Protein AF-A0A0J1FWF1-F1 (afdb_monomer_lite)

Structure (mmCIF, N/CA/C/O backbone):
data_AF-A0A0J1FWF1-F1
#
_entry.id   AF-A0A0J1FWF1-F1
#
loop_
_atom_site.group_PDB
_atom_site.id
_atom_site.type_symbol
_atom_site.label_atom_id
_atom_site.label_alt_id
_atom_site.label_comp_id
_atom_site.label_asym_id
_atom_site.label_entity_id
_atom_site.label_seq_id
_atom_site.pdbx_PDB_ins_code
_atom_site.Cartn_x
_atom_site.Cartn_y
_atom_site.Cartn_z
_atom_site.occupancy
_atom_site.B_iso_or_equiv
_atom_site.auth_seq_id
_atom_site.auth_comp_id
_atom_site.auth_asym_id
_atom_site.auth_atom_id
_atom_site.pdbx_PDB_model_num
ATOM 1 N N . MET A 1 1 ? -9.926 -38.867 -4.116 1.00 31.38 1 MET A N 1
ATOM 2 C CA . MET A 1 1 ? -8.998 -37.958 -4.820 1.00 31.38 1 MET A CA 1
ATOM 3 C C . MET A 1 1 ? -9.082 -36.606 -4.129 1.00 31.38 1 MET A C 1
ATOM 5 O O . MET A 1 1 ? -10.168 -36.048 -4.091 1.00 31.38 1 MET A O 1
ATOM 9 N N . LYS A 1 2 ? -8.006 -36.149 -3.478 1.00 32.81 2 LYS A N 1
ATOM 10 C CA . LYS A 1 2 ? -7.937 -34.833 -2.825 1.00 32.81 2 LYS A CA 1
ATOM 11 C C . LYS A 1 2 ? -7.125 -33.914 -3.735 1.00 32.81 2 LYS A C 1
ATOM 13 O O . LYS A 1 2 ? -5.931 -34.144 -3.895 1.00 32.81 2 LYS A O 1
ATOM 18 N N . ALA A 1 3 ? -7.776 -32.936 -4.352 1.00 35.28 3 ALA A N 1
ATOM 19 C CA . ALA A 1 3 ? -7.096 -31.846 -5.034 1.00 35.28 3 ALA A CA 1
ATOM 20 C C . ALA A 1 3 ? -6.664 -30.833 -3.964 1.00 35.28 3 ALA A C 1
ATOM 22 O O . ALA A 1 3 ? -7.466 -30.029 -3.502 1.00 35.28 3 ALA A O 1
ATOM 23 N N . CYS A 1 4 ? -5.417 -30.940 -3.504 1.00 41.66 4 CYS A N 1
ATOM 24 C CA . CYS A 1 4 ? -4.741 -29.826 -2.851 1.00 41.66 4 CYS A CA 1
ATOM 25 C C . CYS A 1 4 ? -4.213 -28.931 -3.972 1.00 41.66 4 CYS A C 1
ATOM 27 O O . CYS A 1 4 ? -3.142 -29.189 -4.520 1.00 41.66 4 CYS A O 1
ATOM 29 N N . GLU A 1 5 ? -5.006 -27.940 -4.370 1.00 39.03 5 GLU A N 1
ATOM 30 C CA . GLU A 1 5 ? -4.538 -26.886 -5.262 1.00 39.03 5 GLU A CA 1
ATOM 31 C C . GLU A 1 5 ? -3.552 -25.994 -4.506 1.00 39.03 5 GLU A C 1
ATOM 33 O O . GLU A 1 5 ? -3.744 -25.661 -3.336 1.00 39.03 5 GLU A O 1
ATOM 38 N N . GLY A 1 6 ? -2.435 -25.719 -5.178 1.00 35.16 6 GLY A N 1
ATOM 39 C CA . GLY A 1 6 ? -1.208 -25.204 -4.596 1.00 35.16 6 GLY A CA 1
ATOM 40 C C . GLY A 1 6 ? -1.411 -23.902 -3.840 1.00 35.16 6 GLY A C 1
ATOM 41 O O . GLY A 1 6 ? -1.779 -22.876 -4.410 1.00 35.16 6 GLY A O 1
ATOM 42 N N . THR A 1 7 ? -1.093 -23.949 -2.552 1.00 37.25 7 THR A N 1
ATOM 43 C CA . THR A 1 7 ? -0.865 -22.776 -1.721 1.00 37.25 7 THR A CA 1
ATOM 44 C C . THR A 1 7 ? 0.204 -21.934 -2.411 1.00 37.25 7 THR A C 1
ATOM 46 O O . THR A 1 7 ? 1.346 -22.370 -2.562 1.00 37.25 7 THR A O 1
ATOM 49 N N . ILE A 1 8 ? -0.170 -20.745 -2.883 1.00 38.78 8 ILE A N 1
ATOM 50 C CA . ILE A 1 8 ? 0.764 -19.740 -3.393 1.00 38.78 8 ILE A CA 1
ATOM 51 C C . ILE A 1 8 ? 1.569 -19.249 -2.183 1.00 38.78 8 ILE A C 1
ATOM 53 O O . ILE A 1 8 ? 1.265 -18.231 -1.578 1.00 38.78 8 ILE A O 1
ATOM 57 N N . GLN A 1 9 ? 2.571 -20.027 -1.781 1.00 38.88 9 GLN A N 1
ATOM 58 C CA . GLN A 1 9 ? 3.620 -19.604 -0.866 1.00 38.88 9 GLN A CA 1
ATOM 59 C C . GLN A 1 9 ? 4.810 -19.156 -1.712 1.00 38.88 9 GLN A C 1
ATOM 61 O O . GLN A 1 9 ? 5.757 -19.906 -1.938 1.00 38.88 9 GLN A O 1
ATOM 66 N N . ARG A 1 10 ? 4.758 -17.920 -2.211 1.00 36.94 10 ARG A N 1
ATOM 67 C CA . ARG A 1 10 ? 5.976 -17.184 -2.568 1.00 36.94 10 ARG A CA 1
ATOM 68 C C . ARG A 1 10 ? 6.229 -16.168 -1.464 1.00 36.94 10 ARG A C 1
ATOM 70 O O . ARG A 1 10 ? 5.893 -15.001 -1.574 1.00 36.94 10 ARG A O 1
ATOM 77 N N . PHE A 1 11 ? 6.748 -16.672 -0.348 1.00 45.34 11 PHE A N 1
ATOM 78 C CA . PHE A 1 11 ? 7.210 -15.852 0.764 1.00 45.34 11 PHE A CA 1
ATOM 79 C C . PHE A 1 11 ? 8.600 -15.306 0.435 1.00 45.34 11 PHE A C 1
ATOM 81 O O . PHE A 1 11 ? 9.532 -16.059 0.147 1.00 45.34 11 PHE A O 1
ATOM 88 N N . THR A 1 12 ? 8.723 -13.983 0.434 1.00 42.31 12 THR A N 1
ATOM 89 C CA . THR A 1 12 ? 9.977 -13.260 0.209 1.00 42.31 12 THR A CA 1
ATOM 90 C C . THR A 1 12 ? 10.971 -13.540 1.339 1.00 42.31 12 THR A C 1
ATOM 92 O O . THR A 1 12 ? 10.632 -13.499 2.518 1.00 42.31 12 THR A O 1
ATOM 95 N N . SER A 1 13 ? 12.219 -13.777 0.966 1.00 40.12 13 SER A N 1
ATOM 96 C CA . SER A 1 13 ? 13.302 -14.452 1.690 1.00 40.12 13 SER A CA 1
ATOM 97 C C . SER A 1 13 ? 13.915 -13.764 2.931 1.00 40.12 13 SER A C 1
ATOM 99 O O . SER A 1 13 ? 15.048 -14.082 3.286 1.00 40.12 13 SER A O 1
ATOM 101 N N . THR A 1 14 ? 13.230 -12.853 3.633 1.00 48.31 14 THR A N 1
ATOM 102 C CA . THR A 1 14 ? 13.867 -12.038 4.700 1.00 48.31 14 THR A CA 1
ATOM 103 C C . THR A 1 14 ? 13.179 -12.033 6.070 1.00 48.31 14 THR A C 1
ATOM 105 O O . THR A 1 14 ? 13.652 -11.342 6.971 1.00 48.31 14 THR A O 1
ATOM 108 N N . GLY A 1 15 ? 12.103 -12.796 6.292 1.00 51.94 15 GLY A N 1
ATOM 109 C CA . GLY A 1 15 ? 11.431 -12.845 7.603 1.00 51.94 15 GLY A CA 1
ATOM 110 C C . GLY A 1 15 ? 10.726 -11.537 7.998 1.00 51.94 15 GLY A C 1
ATOM 111 O O . GLY A 1 15 ? 10.288 -11.390 9.142 1.00 51.94 15 GLY A O 1
ATOM 112 N N . GLN A 1 16 ? 10.611 -10.578 7.071 1.00 55.16 16 GLN A N 1
ATOM 113 C CA . GLN A 1 16 ? 9.850 -9.330 7.233 1.00 55.16 16 GLN A CA 1
ATOM 114 C C . GLN A 1 16 ? 8.335 -9.578 7.322 1.00 55.16 16 GLN A C 1
ATOM 116 O O . GLN A 1 16 ? 7.600 -8.780 7.895 1.00 55.16 16 GLN A O 1
ATOM 121 N N . ASP A 1 17 ? 7.893 -10.719 6.809 1.00 59.06 17 ASP A N 1
ATOM 122 C CA . ASP A 1 17 ? 6.555 -11.296 6.893 1.00 59.06 17 ASP A CA 1
ATOM 123 C C . ASP A 1 17 ? 6.250 -11.983 8.227 1.00 59.06 17 ASP A C 1
ATOM 125 O O . ASP A 1 17 ? 5.080 -12.271 8.483 1.00 59.06 17 ASP A O 1
ATOM 129 N N . SER A 1 18 ? 7.248 -12.241 9.086 1.00 62.38 18 SER A N 1
ATOM 130 C CA . SER A 1 18 ? 7.026 -12.903 10.379 1.00 62.38 18 SER A CA 1
ATOM 131 C C . SER A 1 18 ? 6.095 -12.064 11.271 1.00 62.38 18 SER A C 1
ATOM 133 O O . SER A 1 18 ? 6.504 -11.109 11.940 1.00 62.38 18 SER A O 1
ATOM 135 N N . GLY A 1 19 ? 4.809 -12.419 11.239 1.00 73.38 19 GLY A N 1
ATOM 136 C CA . GLY A 1 19 ? 3.724 -11.772 11.976 1.00 73.38 19 GLY A CA 1
ATOM 137 C C . GLY A 1 19 ? 2.621 -11.166 11.107 1.00 73.38 19 GLY A C 1
ATOM 138 O O . GLY A 1 19 ? 1.540 -10.931 11.639 1.00 73.38 19 GLY A O 1
ATOM 139 N N . ILE A 1 20 ? 2.835 -10.956 9.800 1.00 84.31 20 ILE A N 1
ATOM 140 C CA . ILE A 1 20 ? 1.795 -10.400 8.922 1.00 84.31 20 ILE A CA 1
ATOM 141 C C . ILE A 1 20 ? 0.712 -11.447 8.688 1.00 84.31 20 ILE A C 1
ATOM 143 O O . ILE A 1 20 ? 0.975 -12.558 8.225 1.00 84.31 20 ILE A O 1
ATOM 147 N N . LYS A 1 21 ? -0.529 -11.060 8.972 1.00 87.31 21 LYS A N 1
ATOM 148 C CA . LYS A 1 21 ? -1.700 -11.918 8.831 1.00 87.31 21 LYS A CA 1
ATOM 149 C C . LYS A 1 21 ? -1.835 -12.448 7.397 1.00 87.31 21 LYS A C 1
ATOM 151 O O . LYS A 1 21 ? -1.678 -11.709 6.420 1.00 87.31 21 LYS A O 1
ATOM 156 N N . GLU A 1 22 ? -2.159 -13.731 7.262 1.00 88.19 22 GLU A N 1
ATOM 157 C CA . GLU A 1 22 ? -2.528 -14.326 5.975 1.00 88.19 22 GLU A CA 1
ATOM 158 C C . GLU A 1 22 ? -3.824 -13.723 5.427 1.00 88.19 22 GLU A C 1
ATOM 160 O O . GLU A 1 22 ? -4.731 -13.362 6.184 1.00 88.19 22 GLU A O 1
ATOM 165 N N . LEU A 1 23 ? -3.892 -13.605 4.098 1.00 87.69 23 LEU A N 1
ATOM 166 C CA . LEU A 1 23 ? -5.128 -13.218 3.431 1.00 87.69 23 LEU A CA 1
ATOM 167 C C . LEU A 1 23 ? -6.145 -14.348 3.582 1.00 87.69 23 LEU A C 1
ATOM 169 O O . LEU A 1 23 ? -5.831 -15.513 3.357 1.00 87.69 23 LEU A O 1
ATOM 173 N N . GLN A 1 24 ? -7.366 -13.992 3.948 1.00 89.19 24 GLN A N 1
ATOM 174 C CA . GLN A 1 24 ? -8.494 -14.913 3.968 1.00 89.19 24 GLN A CA 1
ATOM 175 C C . GLN A 1 24 ? -9.043 -15.095 2.544 1.00 89.19 24 GLN A C 1
ATOM 177 O O . GLN A 1 24 ? -8.885 -14.220 1.689 1.00 89.19 24 GLN A O 1
ATOM 182 N N . ASP A 1 25 ? -9.741 -16.201 2.286 1.00 85.88 25 ASP A N 1
ATOM 183 C CA . ASP A 1 25 ? -10.208 -16.560 0.938 1.00 85.88 25 ASP A CA 1
ATOM 184 C C . ASP A 1 25 ? -11.002 -15.439 0.252 1.00 85.88 25 ASP A C 1
ATOM 186 O O . ASP A 1 25 ? -10.730 -15.096 -0.901 1.00 85.88 25 ASP A O 1
ATOM 190 N N . HIS A 1 26 ? -11.923 -14.784 0.967 1.00 85.88 26 HIS A N 1
ATOM 191 C CA . HIS A 1 26 ? -12.712 -13.673 0.416 1.00 85.88 26 HIS A CA 1
ATOM 192 C C . HIS A 1 26 ? -11.899 -12.390 0.178 1.00 85.88 26 HIS A C 1
ATOM 194 O O . HIS A 1 26 ? -12.368 -11.510 -0.535 1.00 85.88 26 HIS A O 1
ATOM 200 N N . GLU A 1 27 ? -10.696 -12.257 0.746 1.00 90.19 27 GLU A N 1
ATOM 201 C CA . GLU A 1 27 ? -9.788 -11.118 0.515 1.00 90.19 27 GLU A CA 1
ATOM 202 C C . GLU A 1 27 ? -8.963 -11.316 -0.760 1.00 90.19 27 GLU A C 1
ATOM 204 O O . GLU A 1 27 ? -8.443 -10.360 -1.329 1.00 90.19 27 GLU A O 1
ATOM 209 N N . THR A 1 28 ? -8.872 -12.556 -1.246 1.00 91.38 28 THR A N 1
ATOM 210 C CA . THR A 1 28 ? -8.023 -12.925 -2.384 1.00 91.38 28 THR A CA 1
ATOM 211 C C . THR A 1 28 ? -8.455 -12.234 -3.678 1.00 91.38 28 THR A C 1
ATOM 213 O O . THR A 1 28 ? -7.609 -11.861 -4.492 1.00 91.38 28 THR A O 1
ATOM 216 N N . ALA A 1 29 ? -9.760 -12.043 -3.887 1.00 91.19 29 ALA A N 1
ATOM 217 C CA . ALA A 1 29 ? -10.275 -11.352 -5.069 1.00 91.19 29 ALA A CA 1
ATOM 218 C C . ALA A 1 29 ? -9.883 -9.865 -5.073 1.00 91.19 29 ALA A C 1
ATOM 220 O O . ALA A 1 29 ? -9.395 -9.355 -6.084 1.00 91.19 29 ALA A O 1
ATOM 221 N N . ASP A 1 30 ? -10.030 -9.199 -3.926 1.00 93.56 30 ASP A N 1
ATOM 222 C CA . ASP A 1 30 ? -9.641 -7.800 -3.749 1.00 93.56 30 ASP A CA 1
ATOM 223 C C . ASP A 1 30 ? -8.133 -7.618 -3.879 1.00 93.56 30 ASP A C 1
ATOM 225 O O . ASP A 1 30 ? -7.681 -6.730 -4.602 1.00 93.56 30 ASP A O 1
ATOM 229 N N . TYR A 1 31 ? -7.359 -8.501 -3.249 1.00 94.69 31 TYR A N 1
ATOM 230 C CA . TYR A 1 31 ? -5.909 -8.513 -3.364 1.00 94.69 31 TYR A CA 1
ATOM 231 C C . TYR A 1 31 ? -5.458 -8.611 -4.822 1.00 94.69 31 TYR A C 1
ATOM 233 O O . TYR A 1 31 ? -4.646 -7.800 -5.260 1.00 94.69 31 TYR A O 1
ATOM 241 N N . LYS A 1 32 ? -6.011 -9.552 -5.600 1.00 92.88 32 LYS A N 1
ATOM 242 C CA . LYS A 1 32 ? -5.663 -9.717 -7.020 1.00 92.88 32 LYS A CA 1
ATOM 243 C C . LYS A 1 32 ? -5.970 -8.459 -7.827 1.00 92.88 32 LYS A C 1
ATOM 245 O O . LYS A 1 32 ? -5.145 -8.041 -8.634 1.00 92.88 32 LYS A O 1
ATOM 250 N N . LEU A 1 33 ? -7.131 -7.843 -7.602 1.00 94.19 33 LEU A N 1
ATOM 251 C CA . LEU A 1 33 ? -7.506 -6.605 -8.283 1.00 94.19 33 LEU A CA 1
ATOM 252 C C . LEU A 1 33 ? -6.544 -5.460 -7.935 1.00 94.19 33 LEU A C 1
ATOM 254 O O . LEU A 1 33 ? -6.046 -4.779 -8.829 1.00 94.19 33 LEU A O 1
ATOM 258 N N . ILE A 1 34 ? -6.251 -5.271 -6.647 1.00 95.31 34 ILE A N 1
ATOM 259 C CA . ILE A 1 34 ? -5.330 -4.233 -6.170 1.00 95.31 34 ILE A CA 1
ATOM 260 C C . ILE A 1 34 ? -3.927 -4.471 -6.732 1.00 95.31 34 ILE A C 1
ATOM 262 O O . ILE A 1 34 ? -3.323 -3.550 -7.273 1.00 95.31 34 ILE A O 1
ATOM 266 N N . TYR A 1 35 ? -3.425 -5.700 -6.654 1.00 93.50 35 TYR A N 1
ATOM 267 C CA . TYR A 1 35 ? -2.105 -6.066 -7.154 1.00 93.50 35 TYR A CA 1
ATOM 268 C C . TYR A 1 35 ? -1.975 -5.837 -8.664 1.00 93.50 35 TYR A C 1
ATOM 270 O O . TYR A 1 35 ? -1.011 -5.219 -9.108 1.00 93.50 35 TYR A O 1
ATOM 278 N N . ASN A 1 36 ? -2.976 -6.235 -9.454 1.00 92.69 36 ASN A N 1
ATOM 279 C CA . ASN A 1 36 ? -2.986 -5.984 -10.896 1.00 92.69 36 ASN A CA 1
ATOM 280 C C . ASN A 1 36 ? -3.002 -4.482 -11.222 1.00 92.69 36 ASN A C 1
ATOM 282 O O . ASN A 1 36 ? -2.294 -4.044 -12.128 1.00 92.69 36 ASN A O 1
ATOM 286 N N . ASN A 1 37 ? -3.752 -3.678 -10.462 1.00 93.75 37 ASN A N 1
ATOM 287 C CA . ASN A 1 37 ? -3.758 -2.222 -10.626 1.00 93.75 37 ASN A CA 1
ATOM 288 C C . ASN A 1 37 ? -2.396 -1.600 -10.282 1.00 93.75 37 ASN A C 1
ATOM 290 O O . ASN A 1 37 ? -1.945 -0.673 -10.954 1.00 93.75 37 ASN A O 1
ATOM 294 N N . LEU A 1 38 ? -1.727 -2.108 -9.246 1.00 92.94 38 LEU A N 1
ATOM 295 C CA . LEU A 1 38 ? -0.375 -1.689 -8.887 1.00 92.94 38 LEU A CA 1
ATOM 296 C C . LEU A 1 38 ? 0.638 -2.070 -9.973 1.00 92.94 38 LEU A C 1
ATOM 298 O O . LEU A 1 38 ? 1.489 -1.254 -10.312 1.00 92.94 38 LEU A O 1
ATOM 302 N N . ILE A 1 39 ? 0.521 -3.265 -10.560 1.00 91.44 39 ILE A N 1
ATOM 303 C CA . ILE A 1 39 ? 1.340 -3.676 -11.706 1.00 91.44 39 ILE A CA 1
ATOM 304 C C . ILE A 1 39 ? 1.140 -2.721 -12.881 1.00 91.44 39 ILE A C 1
ATOM 306 O O . ILE A 1 39 ? 2.124 -2.265 -13.456 1.00 91.44 39 ILE A O 1
ATOM 310 N N . ALA A 1 40 ? -0.109 -2.398 -13.227 1.00 91.88 40 ALA A N 1
ATOM 311 C CA . ALA A 1 40 ? -0.397 -1.475 -14.321 1.00 91.88 40 ALA A CA 1
ATOM 312 C C . ALA A 1 40 ? 0.285 -0.117 -14.089 1.00 91.88 40 ALA A C 1
ATOM 314 O O . ALA A 1 40 ? 1.001 0.358 -14.963 1.00 91.88 40 ALA A O 1
ATOM 315 N N . LYS A 1 41 ? 0.183 0.438 -12.873 1.00 91.38 41 LYS A N 1
ATOM 316 C CA . LYS A 1 41 ? 0.876 1.682 -12.492 1.00 91.38 41 LYS A CA 1
ATOM 317 C C . LYS A 1 41 ? 2.400 1.573 -12.546 1.00 91.38 41 LYS A C 1
ATOM 319 O O . LYS A 1 41 ? 3.064 2.522 -12.944 1.00 91.38 41 LYS A O 1
ATOM 324 N N . HIS A 1 42 ? 2.961 0.433 -12.149 1.00 89.31 42 HIS A N 1
ATOM 325 C CA . HIS A 1 42 ? 4.398 0.193 -12.263 1.00 89.31 42 HIS A CA 1
ATOM 326 C C . HIS A 1 42 ? 4.844 0.175 -13.731 1.00 89.31 42 HIS A C 1
ATOM 328 O O . HIS A 1 42 ? 5.839 0.804 -14.069 1.00 89.31 42 HIS A O 1
ATOM 334 N N . ILE A 1 43 ? 4.095 -0.495 -14.612 1.00 89.38 43 ILE A N 1
ATOM 335 C CA . ILE A 1 43 ? 4.364 -0.514 -16.057 1.00 89.38 43 ILE A CA 1
ATOM 336 C C . ILE A 1 43 ? 4.219 0.889 -16.656 1.00 89.38 43 ILE A C 1
ATOM 338 O O . ILE A 1 43 ? 5.057 1.291 -17.452 1.00 89.38 43 ILE A O 1
ATOM 342 N N . GLU A 1 44 ? 3.197 1.650 -16.266 1.00 89.56 44 GLU A N 1
ATOM 343 C CA . GLU A 1 44 ? 3.024 3.041 -16.705 1.00 89.56 44 GLU A CA 1
ATOM 344 C C . GLU A 1 44 ? 4.227 3.914 -16.321 1.00 89.56 44 GLU A C 1
ATOM 346 O O . GLU A 1 44 ? 4.643 4.760 -17.110 1.00 89.56 44 GLU A O 1
ATOM 351 N N . ALA A 1 45 ? 4.803 3.694 -15.136 1.00 86.50 45 ALA A N 1
ATOM 352 C CA . ALA A 1 45 ? 5.954 4.447 -14.651 1.00 86.50 45 ALA A CA 1
ATOM 353 C C . ALA A 1 45 ? 7.294 3.966 -15.239 1.00 86.50 45 ALA A C 1
ATOM 355 O O . ALA A 1 45 ? 8.123 4.793 -15.595 1.00 86.50 45 ALA A O 1
ATOM 356 N N . CYS A 1 46 ? 7.522 2.652 -15.331 1.00 83.06 46 CYS A N 1
ATOM 357 C CA . CYS A 1 46 ? 8.830 2.043 -15.627 1.00 83.06 46 CYS A CA 1
ATOM 358 C C . CYS A 1 46 ? 8.899 1.302 -16.978 1.00 83.06 46 CYS A C 1
ATOM 360 O O . CYS A 1 46 ? 9.930 0.722 -17.326 1.00 83.06 46 CYS A O 1
ATOM 362 N N . GLY A 1 47 ? 7.807 1.276 -17.742 1.00 82.38 47 GLY A N 1
ATOM 363 C CA . GLY A 1 47 ? 7.706 0.707 -19.089 1.00 82.38 47 GLY A CA 1
ATOM 364 C C . GLY A 1 47 ? 7.493 -0.809 -19.157 1.00 82.38 47 GLY A C 1
ATOM 365 O O . GLY A 1 47 ? 6.703 -1.273 -19.977 1.00 82.38 47 GLY A O 1
ATOM 366 N N . GLU A 1 48 ? 8.161 -1.608 -18.320 1.00 79.62 48 GLU A N 1
ATOM 367 C CA . GLU A 1 48 ? 8.003 -3.070 -18.324 1.00 79.62 48 GLU A CA 1
ATOM 368 C C . GLU A 1 48 ? 8.294 -3.725 -16.969 1.00 79.62 48 GLU A C 1
ATOM 370 O O . GLU A 1 48 ? 9.030 -3.188 -16.146 1.00 79.62 48 GLU A O 1
ATOM 375 N N . ILE A 1 49 ? 7.755 -4.933 -16.766 1.00 76.88 49 ILE A N 1
ATOM 376 C CA . ILE A 1 49 ? 8.069 -5.775 -15.606 1.00 76.88 49 ILE A CA 1
ATOM 377 C C . ILE A 1 49 ? 9.367 -6.557 -15.879 1.00 76.88 49 ILE A C 1
ATOM 379 O O . ILE A 1 49 ? 9.438 -7.268 -16.890 1.00 76.88 49 ILE A O 1
ATOM 383 N N . PRO A 1 50 ? 10.367 -6.522 -14.980 1.00 70.12 50 PRO A N 1
ATOM 384 C CA . PRO A 1 50 ? 11.554 -7.366 -15.086 1.00 70.12 50 PRO A CA 1
ATOM 385 C C . PRO A 1 50 ? 11.190 -8.861 -15.136 1.00 70.12 50 PRO A C 1
ATOM 387 O O . PRO A 1 50 ? 10.520 -9.393 -14.251 1.00 70.12 50 PRO A O 1
ATOM 390 N N . LYS A 1 51 ? 11.631 -9.578 -16.177 1.00 71.62 51 LYS A N 1
ATOM 391 C CA . LYS A 1 51 ? 11.348 -11.017 -16.311 1.00 71.62 51 LYS A CA 1
ATOM 392 C C . LYS A 1 51 ? 12.085 -11.824 -15.243 1.00 71.62 51 LYS A C 1
ATOM 394 O O . LYS A 1 51 ? 13.303 -11.741 -15.131 1.00 71.62 51 LYS A O 1
ATOM 399 N N . GLY A 1 52 ? 11.346 -12.676 -14.532 1.00 67.56 52 GLY A N 1
ATOM 400 C CA . GLY A 1 52 ? 11.915 -13.642 -13.587 1.00 67.56 52 GLY A CA 1
ATOM 401 C C . GLY A 1 52 ? 12.404 -13.042 -12.266 1.00 67.56 52 GLY A C 1
ATOM 402 O O . GLY A 1 52 ? 13.095 -13.738 -11.528 1.00 67.56 52 GLY A O 1
ATOM 403 N N . MET A 1 53 ? 12.052 -11.788 -11.966 1.00 66.94 53 MET A N 1
ATOM 404 C CA . MET A 1 53 ? 12.353 -11.125 -10.695 1.00 66.94 53 MET A CA 1
ATOM 405 C C . MET A 1 53 ? 11.071 -10.586 -10.061 1.00 66.94 53 MET A C 1
ATOM 407 O O . MET A 1 53 ? 10.143 -10.192 -10.769 1.00 66.94 53 MET A O 1
ATOM 411 N N . ASP A 1 54 ? 11.035 -10.549 -8.731 1.00 71.44 54 ASP A N 1
ATOM 412 C CA . ASP A 1 54 ? 9.966 -9.865 -8.007 1.00 71.44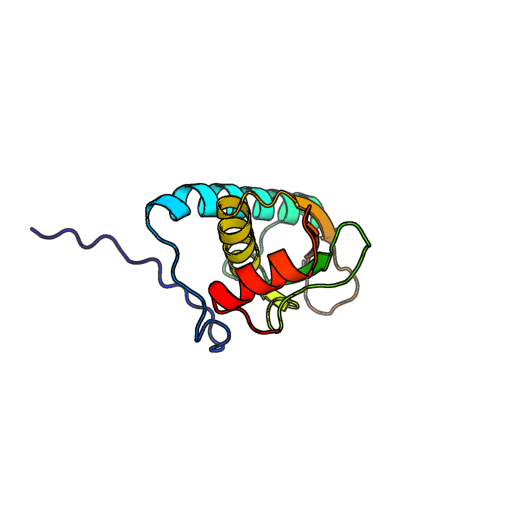 54 ASP A CA 1
ATOM 413 C C . ASP A 1 54 ? 10.093 -8.351 -8.207 1.00 71.44 54 ASP A C 1
ATOM 415 O O . ASP A 1 54 ? 11.193 -7.792 -8.163 1.00 71.44 54 ASP A O 1
ATOM 419 N N . ILE A 1 55 ? 8.961 -7.672 -8.403 1.00 77.12 55 ILE A N 1
ATOM 420 C CA . ILE A 1 55 ? 8.932 -6.213 -8.529 1.00 77.12 55 ILE A CA 1
ATOM 421 C C . ILE A 1 55 ? 9.199 -5.610 -7.149 1.00 77.12 55 ILE A C 1
ATOM 423 O O . ILE A 1 55 ? 8.312 -5.602 -6.290 1.00 77.12 55 ILE A O 1
ATOM 427 N N . GLN A 1 56 ? 10.415 -5.109 -6.941 1.00 79.25 56 GLN A N 1
ATOM 428 C CA . GLN A 1 56 ? 10.754 -4.299 -5.775 1.00 79.25 56 GLN A CA 1
ATOM 429 C C . GLN A 1 56 ? 10.342 -2.851 -6.006 1.00 79.25 56 GLN A C 1
ATOM 431 O O . GLN A 1 56 ? 10.550 -2.289 -7.082 1.00 79.25 56 GLN A O 1
ATOM 436 N N . VAL A 1 57 ? 9.747 -2.251 -4.983 1.00 83.56 57 VAL A N 1
ATOM 437 C CA . VAL A 1 57 ? 9.245 -0.883 -5.041 1.00 83.56 57 VAL A CA 1
ATOM 438 C C . VAL A 1 57 ? 9.550 -0.144 -3.754 1.00 83.56 57 VAL A C 1
ATOM 440 O O . VAL A 1 57 ? 9.611 -0.739 -2.675 1.00 83.56 57 VAL A O 1
ATOM 443 N N . ILE A 1 58 ? 9.688 1.177 -3.870 1.00 86.38 58 ILE A N 1
ATOM 444 C CA . ILE A 1 58 ? 9.727 2.044 -2.697 1.00 86.38 58 ILE A CA 1
ATOM 445 C C . ILE A 1 58 ? 8.321 2.543 -2.411 1.00 86.38 58 ILE A C 1
ATOM 447 O O . ILE A 1 58 ? 7.731 3.233 -3.240 1.00 86.38 58 ILE A O 1
ATOM 451 N N . ASN A 1 59 ? 7.794 2.225 -1.231 1.00 89.25 59 ASN A N 1
ATOM 452 C CA . ASN A 1 59 ? 6.454 2.640 -0.830 1.00 89.25 59 ASN A CA 1
ATOM 453 C C . ASN A 1 59 ? 6.527 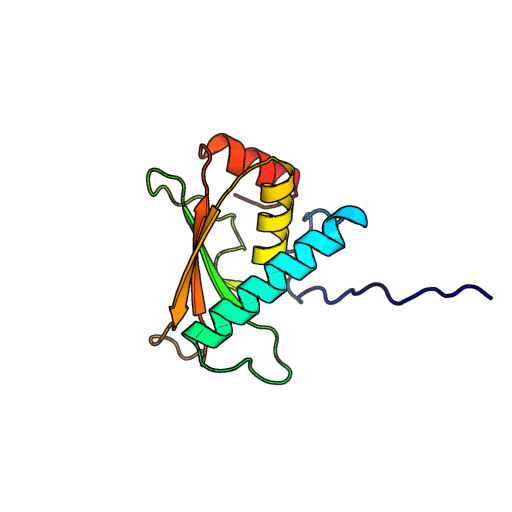3.756 0.205 1.00 89.25 59 ASN A C 1
ATOM 455 O O . ASN A 1 59 ? 7.300 3.689 1.163 1.00 89.25 59 ASN A O 1
ATOM 459 N N . LYS A 1 60 ? 5.667 4.758 0.040 1.00 92.44 60 LYS A N 1
ATOM 460 C CA . LYS A 1 60 ? 5.405 5.780 1.048 1.00 92.44 60 LYS A CA 1
ATOM 461 C C . LYS A 1 60 ? 3.904 5.964 1.204 1.00 92.44 60 LYS A C 1
ATOM 463 O O . LYS A 1 60 ? 3.215 6.228 0.224 1.00 92.44 60 LYS A O 1
ATOM 468 N N . ILE A 1 61 ? 3.407 5.821 2.425 1.00 94.50 61 ILE A N 1
ATOM 469 C CA . ILE A 1 61 ? 1.998 5.989 2.778 1.00 94.50 61 ILE A CA 1
ATOM 470 C C . ILE A 1 61 ? 1.850 7.264 3.604 1.00 94.50 61 ILE A C 1
ATOM 472 O O . ILE A 1 61 ? 2.570 7.450 4.585 1.00 94.50 61 ILE A O 1
ATOM 476 N N . PHE A 1 62 ? 0.914 8.120 3.210 1.00 96.00 62 PHE A N 1
ATOM 477 C CA . PHE A 1 62 ? 0.652 9.416 3.820 1.00 96.00 62 PHE A CA 1
ATOM 478 C C . PHE A 1 62 ? -0.814 9.578 4.214 1.00 96.00 62 PHE A C 1
ATOM 480 O O . PHE A 1 62 ? -1.706 9.078 3.525 1.00 96.00 62 PHE A O 1
ATOM 487 N N . THR A 1 63 ? -1.062 10.319 5.292 1.00 95.62 63 THR A N 1
ATOM 488 C CA . THR A 1 63 ? -2.408 10.763 5.692 1.00 95.62 63 THR A CA 1
ATOM 489 C C . THR A 1 63 ? -2.894 11.931 4.820 1.00 95.62 63 THR A C 1
ATOM 491 O O . THR A 1 63 ? -2.113 12.505 4.049 1.00 95.62 63 THR A O 1
ATOM 494 N N . PRO A 1 64 ? -4.158 12.382 4.959 1.00 93.75 64 PRO A N 1
ATOM 495 C CA . PRO A 1 64 ? -4.636 13.591 4.289 1.00 93.75 64 PRO A CA 1
ATOM 496 C C . PRO A 1 64 ? -3.820 14.850 4.628 1.00 93.75 64 PRO A C 1
ATOM 498 O O . PRO A 1 64 ? -3.756 15.764 3.806 1.00 93.75 64 PRO A O 1
ATOM 501 N N . LYS A 1 65 ? -3.171 14.865 5.804 1.00 93.75 65 LYS A N 1
ATOM 502 C CA . LYS A 1 65 ? -2.308 15.945 6.315 1.00 93.75 65 LYS A CA 1
ATOM 503 C C . LYS A 1 65 ? -0.834 15.805 5.909 1.00 93.75 65 LYS A C 1
ATOM 505 O O . LYS A 1 65 ? 0.009 16.512 6.449 1.00 93.75 65 LYS A O 1
ATOM 510 N N . ASP A 1 66 ? -0.530 14.892 4.987 1.00 92.12 66 ASP A N 1
ATOM 511 C CA . ASP A 1 66 ? 0.822 14.605 4.493 1.00 92.12 66 ASP A CA 1
ATOM 512 C C . ASP A 1 66 ? 1.790 14.082 5.577 1.00 92.12 66 ASP A C 1
ATOM 514 O O . ASP A 1 66 ? 3.012 14.178 5.453 1.00 92.12 66 ASP A O 1
ATOM 518 N N . GLU A 1 67 ? 1.255 13.453 6.629 1.00 92.56 67 GLU A N 1
ATOM 519 C CA . GLU A 1 67 ? 2.055 12.752 7.639 1.00 92.56 67 GLU A CA 1
ATOM 520 C C . GLU A 1 67 ? 2.453 11.375 7.104 1.00 92.56 67 GLU A C 1
ATOM 522 O O . GLU A 1 67 ? 1.597 10.608 6.662 1.00 92.56 67 GLU A O 1
ATOM 527 N N . ASN A 1 68 ? 3.746 11.040 7.145 1.00 92.88 68 ASN A N 1
ATOM 528 C CA . ASN A 1 68 ? 4.224 9.729 6.713 1.00 92.88 68 ASN A CA 1
ATOM 529 C C . ASN A 1 68 ? 3.900 8.665 7.771 1.00 92.88 68 ASN A C 1
ATOM 531 O O . ASN A 1 68 ? 4.395 8.720 8.894 1.00 92.88 68 ASN A O 1
ATOM 53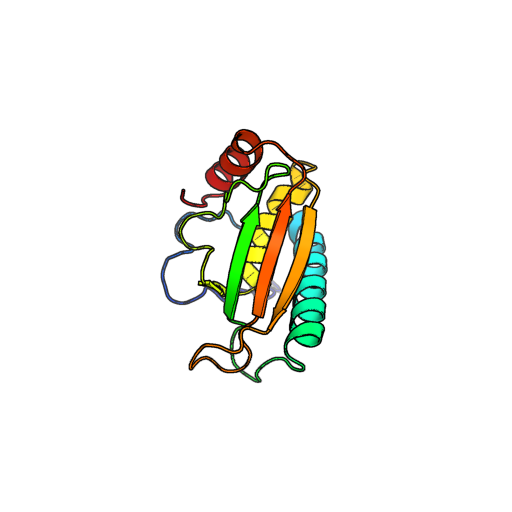5 N N . ILE A 1 69 ? 3.115 7.673 7.368 1.00 93.44 69 ILE A N 1
ATOM 536 C CA . ILE A 1 69 ? 2.614 6.573 8.201 1.00 93.44 69 ILE A CA 1
ATOM 537 C C . ILE A 1 69 ? 2.960 5.209 7.596 1.00 93.44 69 ILE A C 1
ATOM 539 O O . ILE A 1 69 ? 2.252 4.217 7.794 1.00 93.44 69 ILE A O 1
ATOM 543 N N . THR A 1 70 ? 4.045 5.157 6.827 1.00 91.38 70 THR A N 1
ATOM 544 C CA . THR A 1 70 ? 4.553 3.920 6.232 1.00 91.38 70 THR A CA 1
ATOM 545 C C . THR A 1 70 ? 5.016 2.968 7.339 1.00 91.38 70 THR A C 1
ATOM 547 O O . THR A 1 70 ? 5.902 3.348 8.106 1.00 91.38 70 THR A O 1
ATOM 550 N N . PRO A 1 71 ? 4.476 1.738 7.428 1.00 86.94 71 PRO A N 1
ATOM 551 C CA . PRO A 1 71 ? 4.967 0.755 8.385 1.00 86.94 71 PRO A CA 1
ATOM 552 C C . PRO A 1 71 ? 6.462 0.460 8.203 1.00 86.94 71 PRO A C 1
ATOM 554 O O . PRO A 1 71 ? 6.978 0.423 7.077 1.00 86.94 71 PRO A O 1
ATOM 557 N N . LEU A 1 72 ? 7.151 0.179 9.311 1.00 80.12 72 LEU A N 1
ATOM 558 C CA . LEU A 1 72 ? 8.522 -0.321 9.296 1.00 80.12 72 LEU A CA 1
ATOM 559 C C . LEU A 1 72 ? 8.584 -1.608 8.472 1.00 80.12 72 LEU A C 1
ATOM 561 O O . LEU A 1 72 ? 7.823 -2.550 8.691 1.00 80.12 72 LEU A O 1
ATOM 565 N N . GLY A 1 73 ? 9.509 -1.640 7.515 1.00 73.69 73 GLY A N 1
ATOM 566 C CA . GLY A 1 73 ? 9.647 -2.763 6.595 1.00 73.69 73 GLY A CA 1
ATOM 567 C C . GLY A 1 73 ? 8.706 -2.725 5.392 1.00 73.69 73 GLY A C 1
ATOM 568 O O . GLY A 1 73 ? 8.744 -3.670 4.629 1.00 73.69 73 GLY A O 1
ATOM 569 N N . LEU A 1 74 ? 7.912 -1.667 5.167 1.00 79.19 74 LEU A N 1
ATOM 570 C CA . LEU A 1 74 ? 7.177 -1.471 3.903 1.00 79.19 74 LEU A CA 1
ATOM 571 C C . LEU A 1 74 ? 7.893 -0.508 2.935 1.00 79.19 74 LEU A C 1
ATOM 573 O O . LEU A 1 74 ? 7.487 -0.359 1.787 1.00 79.19 74 LEU A O 1
ATOM 577 N N . VAL A 1 75 ? 8.962 0.158 3.380 1.00 77.38 75 VAL A N 1
ATOM 578 C CA . VAL A 1 75 ? 9.613 1.232 2.612 1.00 77.38 75 VAL A CA 1
ATOM 579 C C . VAL A 1 75 ? 10.279 0.727 1.335 1.00 77.38 75 VAL A C 1
ATOM 581 O O . VAL A 1 75 ? 10.197 1.422 0.336 1.00 77.38 75 VAL A O 1
ATOM 584 N N . ASN A 1 76 ? 10.918 -0.445 1.343 1.00 78.06 76 ASN A N 1
ATOM 585 C CA . ASN A 1 76 ? 11.539 -1.048 0.159 1.00 78.06 76 ASN A CA 1
ATOM 586 C C . ASN A 1 76 ? 11.265 -2.556 0.161 1.00 78.06 76 ASN A C 1
ATOM 588 O O . ASN A 1 76 ? 12.007 -3.323 0.774 1.00 78.06 76 ASN A O 1
ATOM 592 N N . VAL A 1 77 ? 10.149 -2.954 -0.445 1.00 77.81 77 VAL A N 1
ATOM 593 C CA . VAL A 1 77 ? 9.656 -4.341 -0.452 1.00 77.81 77 VAL A CA 1
ATOM 594 C C . VAL A 1 77 ? 8.982 -4.676 -1.770 1.00 77.81 77 VAL A C 1
ATOM 596 O O . VAL A 1 77 ? 8.802 -3.813 -2.629 1.00 77.81 77 VAL A O 1
ATOM 599 N N . SER A 1 78 ? 8.601 -5.944 -1.934 1.00 82.44 78 SER A N 1
ATOM 600 C CA . SER A 1 78 ? 7.837 -6.355 -3.101 1.00 82.44 78 SER A CA 1
ATOM 601 C C . SER A 1 78 ? 6.481 -5.649 -3.156 1.00 82.44 78 SER A C 1
ATOM 603 O O . SER A 1 78 ? 5.852 -5.341 -2.135 1.00 82.44 78 SER A O 1
ATOM 605 N N . LEU A 1 79 ? 6.003 -5.443 -4.379 1.00 86.88 79 LEU A N 1
ATOM 606 C CA . LEU A 1 79 ? 4.689 -4.866 -4.660 1.00 86.88 79 LEU A CA 1
ATOM 607 C C . LEU A 1 79 ? 3.538 -5.626 -3.972 1.00 86.88 79 LEU A C 1
ATOM 609 O O . LEU A 1 79 ? 2.487 -5.056 -3.677 1.00 86.88 79 LEU A O 1
ATOM 613 N N . GLU A 1 80 ? 3.744 -6.909 -3.669 1.00 87.94 80 GLU A N 1
ATOM 614 C CA . GLU A 1 80 ? 2.774 -7.749 -2.969 1.00 87.94 80 GLU A CA 1
ATOM 615 C C . GLU A 1 80 ? 2.479 -7.253 -1.549 1.00 87.94 80 GLU A C 1
ATOM 617 O O . GLU A 1 80 ? 1.326 -7.303 -1.119 1.00 87.94 80 GLU A O 1
ATOM 622 N N . TYR A 1 81 ? 3.473 -6.732 -0.821 1.00 87.44 81 TYR A N 1
ATOM 623 C CA . TYR A 1 81 ? 3.245 -6.213 0.532 1.00 87.44 81 TYR A CA 1
ATOM 624 C C . TYR A 1 81 ? 2.393 -4.951 0.516 1.00 87.44 81 TYR A C 1
ATOM 626 O O . TYR A 1 81 ? 1.522 -4.795 1.378 1.00 87.44 81 TYR A O 1
ATOM 634 N N . LEU A 1 82 ? 2.618 -4.079 -0.474 1.00 91.12 82 LEU A N 1
ATOM 635 C CA . LEU A 1 82 ? 1.771 -2.914 -0.687 1.00 91.12 82 LEU A CA 1
ATOM 636 C C . LEU A 1 82 ? 0.337 -3.358 -1.008 1.00 91.12 82 LEU A C 1
ATOM 638 O O . LEU A 1 82 ? -0.612 -2.867 -0.404 1.00 91.12 82 LEU A O 1
ATOM 642 N N . ALA A 1 83 ? 0.162 -4.341 -1.893 1.00 93.44 83 ALA A N 1
ATOM 643 C CA . ALA A 1 83 ? -1.162 -4.875 -2.202 1.00 93.44 83 ALA A CA 1
ATOM 644 C C . ALA A 1 83 ? -1.867 -5.455 -0.964 1.00 93.44 83 ALA A C 1
ATOM 646 O O . ALA A 1 83 ? -3.061 -5.217 -0.772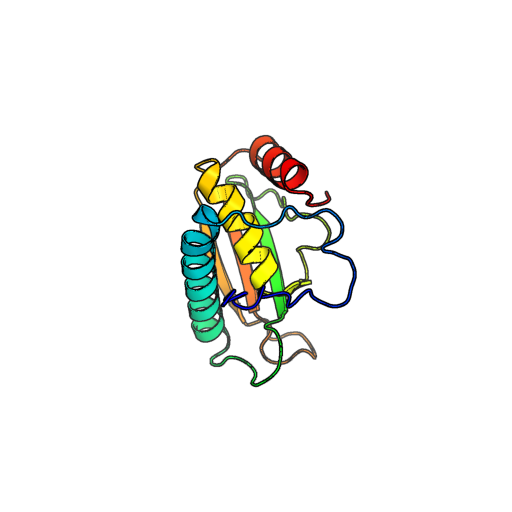 1.00 93.44 83 ALA A O 1
ATOM 647 N N . ARG A 1 84 ? -1.147 -6.172 -0.091 1.00 92.88 84 ARG A N 1
ATOM 648 C CA . ARG A 1 84 ? -1.715 -6.750 1.141 1.00 92.88 84 ARG A CA 1
ATOM 649 C C . ARG A 1 84 ? -2.202 -5.681 2.112 1.00 92.88 84 ARG A C 1
ATOM 651 O O . ARG A 1 84 ? -3.356 -5.749 2.530 1.00 92.88 84 ARG A O 1
ATOM 658 N N . ILE A 1 85 ? -1.389 -4.670 2.427 1.00 93.75 85 ILE A N 1
ATOM 659 C CA . ILE A 1 85 ? -1.819 -3.631 3.376 1.00 93.75 85 ILE A CA 1
ATOM 660 C C . ILE A 1 85 ? -3.011 -2.831 2.840 1.00 93.75 85 ILE A C 1
ATOM 662 O O . ILE A 1 85 ? -3.927 -2.518 3.596 1.00 93.75 85 ILE A O 1
ATOM 666 N N . LEU A 1 86 ? -3.057 -2.574 1.529 1.00 95.75 86 LEU A N 1
ATOM 667 C CA . LEU A 1 86 ? -4.199 -1.924 0.884 1.00 95.75 86 LEU A CA 1
ATOM 668 C C . LEU A 1 86 ? -5.447 -2.814 0.875 1.00 95.75 86 LEU A C 1
ATOM 670 O O . LEU A 1 86 ? -6.562 -2.317 1.011 1.00 95.75 86 LEU A O 1
ATOM 674 N N . THR A 1 87 ? -5.275 -4.133 0.776 1.00 96.00 87 THR A N 1
ATOM 675 C CA . THR A 1 87 ? -6.384 -5.087 0.911 1.00 96.00 87 THR A CA 1
ATOM 676 C C . THR A 1 87 ? -6.994 -5.000 2.309 1.00 96.00 87 THR A C 1
ATOM 678 O O . THR A 1 87 ? -8.210 -4.878 2.443 1.00 96.00 87 THR A O 1
ATOM 681 N N . PHE A 1 88 ? -6.166 -4.975 3.358 1.00 95.06 88 PHE A N 1
ATOM 682 C CA . PHE A 1 88 ? -6.649 -4.803 4.730 1.00 95.06 88 PHE A CA 1
ATOM 683 C C . PHE A 1 88 ? -7.288 -3.429 4.958 1.00 95.06 88 PHE A C 1
ATOM 685 O O . PHE A 1 88 ? -8.352 -3.349 5.574 1.00 95.06 88 PHE A O 1
ATOM 692 N N . ALA A 1 89 ? -6.703 -2.366 4.399 1.00 95.62 89 ALA A N 1
ATOM 693 C CA . ALA A 1 89 ? -7.271 -1.021 4.440 1.00 95.62 89 ALA A CA 1
ATOM 694 C C . ALA A 1 89 ? -8.677 -0.983 3.813 1.00 95.62 89 ALA A C 1
ATOM 696 O O . ALA A 1 89 ? -9.617 -0.495 4.442 1.00 95.62 89 ALA A O 1
ATOM 697 N N . LYS A 1 90 ? -8.856 -1.601 2.636 1.00 95.75 90 LYS A N 1
ATOM 698 C CA . LYS A 1 90 ? -10.155 -1.690 1.949 1.00 95.75 90 LYS A CA 1
ATOM 699 C C . LYS A 1 90 ? -11.233 -2.321 2.821 1.00 95.75 90 LYS A C 1
ATOM 701 O O . LYS A 1 90 ? -12.365 -1.846 2.839 1.00 95.75 90 LYS A O 1
ATOM 706 N N . ARG A 1 91 ? -10.895 -3.381 3.560 1.00 93.56 91 ARG A N 1
ATOM 707 C CA . ARG A 1 91 ? -11.855 -4.067 4.441 1.00 93.56 91 ARG A CA 1
ATOM 708 C C . ARG A 1 91 ? -12.308 -3.228 5.619 1.00 93.56 91 ARG A C 1
ATOM 710 O O . ARG A 1 91 ? -13.427 -3.415 6.082 1.00 93.56 91 ARG A O 1
ATOM 717 N N . GLN A 1 92 ? -11.461 -2.312 6.071 1.00 93.12 92 GLN A N 1
ATOM 718 C CA . GLN A 1 92 ? -11.817 -1.323 7.084 1.00 93.12 92 GLN A CA 1
ATOM 719 C C . GLN A 1 92 ? -12.529 -0.100 6.486 1.00 93.12 92 GLN A C 1
ATOM 721 O O . GLN A 1 92 ? -12.779 0.870 7.191 1.00 93.12 92 GLN A O 1
ATOM 726 N N . GLY A 1 93 ? -12.851 -0.121 5.187 1.00 94.62 93 GLY A N 1
ATOM 727 C CA . GLY A 1 93 ? -13.494 0.993 4.493 1.00 94.62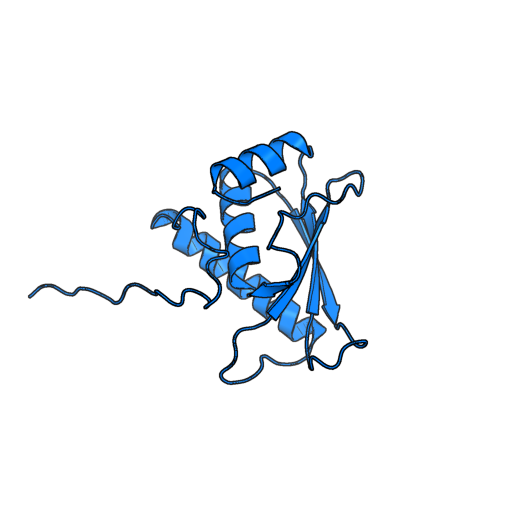 93 GLY A CA 1
ATOM 728 C C . GLY A 1 93 ? -12.558 2.163 4.184 1.00 94.62 93 GLY A C 1
ATOM 729 O O . GLY A 1 93 ? -13.028 3.185 3.689 1.00 94.62 93 GLY A O 1
ATOM 730 N N . ILE A 1 94 ? -11.251 2.022 4.428 1.00 96.38 94 ILE A N 1
ATOM 731 C CA . ILE A 1 94 ? -10.262 3.068 4.162 1.00 96.38 94 ILE A CA 1
ATOM 732 C C . ILE A 1 94 ? -10.068 3.172 2.651 1.00 96.38 94 ILE A C 1
ATOM 734 O O . ILE A 1 94 ? -9.688 2.201 1.994 1.00 96.38 94 ILE A O 1
ATOM 738 N N . GLN A 1 95 ? -10.327 4.358 2.109 1.00 96.00 95 GLN A N 1
ATOM 739 C CA . GLN A 1 95 ? -10.049 4.689 0.715 1.00 96.00 95 GLN A CA 1
ATOM 740 C C . GLN A 1 95 ? -8.630 5.237 0.574 1.00 96.00 95 GLN A C 1
ATOM 742 O O . GLN A 1 95 ? -8.012 5.673 1.546 1.00 96.00 95 GLN A O 1
ATOM 747 N N . TRP A 1 96 ? -8.093 5.219 -0.642 1.00 96.94 96 TRP A N 1
ATOM 748 C CA . TRP A 1 96 ? -6.770 5.767 -0.909 1.00 96.94 96 TRP A CA 1
ATOM 749 C C . TRP A 1 96 ? -6.615 6.223 -2.359 1.00 96.94 96 TRP A C 1
ATOM 751 O O . TRP A 1 96 ? -7.346 5.804 -3.257 1.00 96.94 96 TRP A O 1
ATOM 761 N N . GLN A 1 97 ? -5.607 7.058 -2.589 1.00 95.56 97 GLN A N 1
ATOM 762 C CA . GLN A 1 97 ? -5.132 7.472 -3.905 1.00 95.56 97 GLN A CA 1
ATOM 763 C C . GLN A 1 97 ? -3.684 7.017 -4.088 1.00 95.56 97 GLN A C 1
ATOM 765 O O . GLN A 1 97 ? -2.922 6.981 -3.124 1.00 95.56 97 GLN A O 1
ATOM 770 N N . ILE A 1 98 ? -3.305 6.656 -5.318 1.00 94.19 98 ILE A N 1
ATOM 771 C CA . ILE A 1 98 ? -1.954 6.168 -5.634 1.00 94.19 98 ILE A CA 1
ATOM 772 C C . ILE A 1 98 ? -1.347 6.973 -6.776 1.00 94.19 98 ILE A C 1
ATOM 774 O O . ILE A 1 98 ? -1.861 6.938 -7.901 1.00 94.19 98 ILE A O 1
ATOM 778 N N . ASP A 1 99 ? -0.199 7.580 -6.495 1.00 91.88 99 ASP A N 1
ATOM 779 C CA . ASP A 1 99 ? 0.740 8.104 -7.485 1.00 91.88 99 ASP A CA 1
ATOM 780 C C . ASP A 1 99 ? 1.937 7.149 -7.620 1.00 91.88 99 ASP A C 1
ATOM 782 O O . ASP A 1 99 ? 2.404 6.589 -6.623 1.00 91.88 99 ASP A O 1
ATOM 786 N N . SER A 1 100 ? 2.421 6.943 -8.845 1.00 89.62 100 SER A N 1
ATOM 787 C CA . SER A 1 100 ? 3.593 6.105 -9.122 1.00 89.62 100 SER A CA 1
ATOM 788 C C . SER A 1 100 ? 4.548 6.838 -10.050 1.00 89.62 100 SER A C 1
ATOM 790 O O . SER A 1 100 ? 4.117 7.456 -11.021 1.00 89.62 100 SER A O 1
ATOM 792 N N . ARG A 1 101 ? 5.845 6.800 -9.737 1.00 87.88 101 ARG A N 1
ATOM 793 C CA . ARG A 1 101 ? 6.895 7.459 -10.525 1.00 87.88 101 ARG A CA 1
ATOM 794 C C . ARG A 1 101 ? 8.106 6.557 -10.649 1.00 87.88 101 ARG A C 1
ATOM 796 O O . ARG A 1 101 ? 8.430 5.836 -9.708 1.00 87.88 101 ARG A O 1
ATOM 803 N N . GLU A 1 102 ? 8.801 6.627 -11.775 1.00 82.00 102 GLU A N 1
ATOM 804 C CA . GLU A 1 102 ? 10.088 5.954 -11.924 1.00 82.00 102 GLU A CA 1
ATOM 805 C C . GLU A 1 102 ? 11.122 6.554 -10.963 1.00 82.00 102 GLU A C 1
ATOM 807 O O . GLU A 1 102 ? 11.192 7.772 -10.776 1.00 82.00 102 GLU A O 1
ATOM 812 N N . HIS A 1 103 ? 11.931 5.697 -10.346 1.00 74.38 103 HIS A N 1
ATOM 813 C CA . HIS A 1 103 ? 13.087 6.111 -9.572 1.00 74.38 103 HIS A CA 1
ATOM 814 C C . HIS A 1 103 ? 14.349 6.015 -10.429 1.00 74.38 103 HIS A C 1
ATOM 816 O O . HIS A 1 103 ? 14.910 4.942 -10.630 1.00 74.38 103 HIS A O 1
ATOM 822 N N . THR A 1 104 ? 14.809 7.161 -10.923 1.00 66.19 104 THR A N 1
ATOM 823 C CA . THR A 1 104 ? 15.940 7.252 -11.859 1.00 66.19 104 THR A CA 1
ATOM 824 C C . THR A 1 104 ? 17.314 7.280 -11.182 1.00 66.19 104 THR A C 1
ATOM 826 O O . THR A 1 104 ? 18.328 7.264 -11.869 1.00 66.19 104 THR A O 1
ATOM 829 N N . ASP A 1 105 ? 17.362 7.345 -9.848 1.00 60.91 105 ASP A N 1
ATOM 830 C CA . ASP A 1 105 ? 18.552 7.767 -9.089 1.00 60.91 105 ASP A CA 1
ATOM 831 C C . ASP A 1 105 ? 19.315 6.614 -8.411 1.00 60.91 105 ASP A C 1
ATOM 833 O O . ASP A 1 105 ? 20.184 6.838 -7.569 1.00 60.91 105 ASP A O 1
ATOM 837 N N . THR A 1 106 ? 18.999 5.356 -8.740 1.00 57.66 106 THR A N 1
ATOM 838 C CA . THR A 1 106 ? 19.634 4.199 -8.088 1.00 57.66 106 THR A CA 1
ATOM 839 C C . THR A 1 106 ? 20.235 3.217 -9.078 1.00 57.66 106 THR A C 1
ATOM 841 O O . THR A 1 106 ? 19.776 3.064 -10.205 1.00 57.66 106 THR A O 1
ATOM 844 N N . HIS A 1 107 ? 21.243 2.474 -8.612 1.00 58.47 107 HIS A N 1
ATOM 845 C CA . HIS A 1 107 ? 21.797 1.314 -9.317 1.00 58.47 107 HIS A CA 1
ATOM 846 C C . HIS A 1 107 ? 20.764 0.188 -9.550 1.00 58.47 107 HIS A C 1
ATOM 848 O O . HIS A 1 107 ? 21.064 -0.776 -10.255 1.00 58.47 107 HIS A O 1
ATOM 854 N N . PHE A 1 108 ? 19.560 0.299 -8.977 1.00 59.50 108 PHE A N 1
ATOM 855 C CA . PHE A 1 108 ? 18.442 -0.607 -9.204 1.00 59.50 108 PHE A CA 1
ATOM 856 C C . PHE A 1 108 ? 17.651 -0.137 -10.428 1.00 59.50 108 PHE A C 1
ATOM 858 O O . PHE A 1 108 ? 16.906 0.839 -10.379 1.00 59.50 108 PHE A O 1
ATOM 865 N N . GLN A 1 109 ? 17.834 -0.829 -11.551 1.00 60.59 109 GLN A N 1
ATOM 866 C CA . GLN A 1 109 ? 17.095 -0.541 -12.779 1.00 60.59 109 GLN A CA 1
ATOM 867 C C . GLN A 1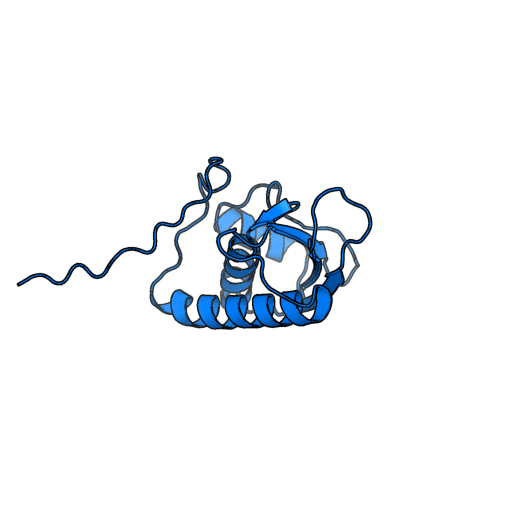 109 ? 15.589 -0.760 -12.563 1.00 60.59 109 GLN A C 1
ATOM 869 O O . GLN A 1 109 ? 15.196 -1.784 -12.005 1.00 60.59 109 GLN A O 1
ATOM 874 N N . LYS A 1 110 ? 14.760 0.167 -13.067 1.00 67.62 110 LYS A N 1
ATOM 875 C CA . LYS A 1 110 ? 13.287 0.050 -13.128 1.00 67.62 110 LYS A CA 1
ATOM 876 C C . LYS A 1 110 ? 12.601 -0.090 -11.767 1.00 67.62 110 LYS A C 1
ATOM 878 O O . LYS A 1 110 ? 11.609 -0.798 -11.629 1.00 67.62 110 LYS A O 1
ATOM 883 N N . LEU A 1 111 ? 13.122 0.587 -10.750 1.00 78.06 111 LEU A N 1
ATOM 884 C CA . LEU A 1 111 ? 12.444 0.704 -9.466 1.00 78.06 111 LEU A CA 1
ATOM 885 C C . LEU A 1 111 ? 11.411 1.839 -9.538 1.00 78.06 111 LEU A C 1
ATOM 887 O O . LEU A 1 111 ? 11.737 2.940 -9.972 1.00 78.06 111 LEU A O 1
ATOM 891 N N . SER A 1 112 ? 10.179 1.612 -9.085 1.00 82.62 112 SER A N 1
ATOM 892 C CA . SER A 1 112 ? 9.152 2.663 -9.001 1.00 82.62 112 SER A CA 1
ATOM 893 C C . SER A 1 112 ? 8.906 3.100 -7.559 1.00 82.62 112 SER A C 1
ATOM 895 O O . SER A 1 112 ? 8.850 2.269 -6.648 1.00 82.62 112 SER A O 1
ATOM 897 N N . HIS A 1 113 ? 8.672 4.393 -7.364 1.00 89.75 113 HIS A N 1
ATOM 898 C CA . HIS A 1 113 ? 8.167 4.979 -6.130 1.00 89.75 113 HIS A CA 1
ATOM 899 C C . HIS A 1 113 ? 6.643 5.005 -6.138 1.00 89.75 113 HIS A C 1
ATOM 901 O O . HIS A 1 113 ? 6.044 5.698 -6.956 1.00 89.75 113 HIS A O 1
ATOM 907 N N . PHE A 1 114 ? 6.027 4.316 -5.184 1.00 92.38 114 PHE A N 1
ATOM 908 C CA . PHE A 1 114 ? 4.598 4.385 -4.916 1.00 92.38 114 PHE A CA 1
ATOM 909 C C . PHE A 1 114 ? 4.330 5.336 -3.752 1.00 92.38 114 PHE A C 1
ATOM 911 O O . PHE A 1 114 ? 4.747 5.090 -2.620 1.00 92.38 114 PHE A O 1
ATOM 918 N N . THR A 1 115 ? 3.599 6.412 -4.032 1.00 94.62 115 THR A N 1
ATOM 919 C CA . THR A 1 115 ? 3.058 7.316 -3.015 1.00 94.62 115 THR A CA 1
ATOM 920 C C . THR A 1 115 ? 1.575 7.021 -2.850 1.00 94.62 115 THR A C 1
ATOM 922 O O . THR A 1 115 ? 0.787 7.231 -3.771 1.00 94.62 115 THR A O 1
ATOM 925 N N . VAL A 1 116 ? 1.191 6.532 -1.677 1.00 95.81 116 VAL A N 1
ATOM 926 C CA . VAL A 1 116 ? -0.198 6.252 -1.316 1.00 95.81 116 VAL A CA 1
ATOM 927 C C . VAL A 1 116 ? -0.687 7.323 -0.358 1.00 95.81 116 VAL A C 1
ATOM 929 O O . VAL A 1 116 ? -0.087 7.523 0.692 1.00 95.81 116 VAL A O 1
ATOM 932 N N . LYS A 1 117 ? -1.800 7.974 -0.686 1.00 97.06 117 LYS A N 1
ATOM 933 C CA . LYS A 1 117 ? -2.494 8.897 0.214 1.00 97.06 117 LYS A CA 1
ATOM 934 C C . LYS A 1 117 ? -3.778 8.238 0.699 1.00 97.06 117 LYS A C 1
ATOM 936 O O . LYS A 1 117 ? -4.687 8.035 -0.102 1.00 97.06 117 LYS A O 1
ATOM 941 N N . VAL A 1 118 ? -3.824 7.845 1.968 1.00 96.81 118 VAL A N 1
ATOM 942 C CA . VAL A 1 118 ? -5.008 7.210 2.567 1.00 96.81 118 VAL A CA 1
ATOM 943 C C . VAL A 1 118 ? -5.976 8.268 3.073 1.00 96.81 118 VAL A C 1
ATOM 945 O O . VAL A 1 118 ? -5.560 9.329 3.533 1.00 96.81 118 VAL A O 1
ATOM 948 N N . ASP A 1 119 ? -7.266 7.972 2.992 1.00 96.19 119 ASP A N 1
ATOM 949 C CA . ASP A 1 119 ? -8.344 8.840 3.457 1.00 96.19 119 ASP A CA 1
ATOM 950 C C . ASP A 1 119 ? -8.823 8.405 4.845 1.00 96.19 119 ASP A C 1
ATOM 952 O O . ASP A 1 119 ? -9.942 7.932 5.039 1.00 96.19 119 ASP A O 1
ATOM 956 N N . CYS A 1 120 ? -7.913 8.475 5.815 1.00 95.69 120 CYS A N 1
ATOM 957 C CA . CYS A 1 120 ? -8.223 8.251 7.221 1.00 95.69 120 CYS A CA 1
ATOM 958 C C . CYS A 1 120 ? -7.203 8.959 8.132 1.00 95.69 120 CYS A C 1
ATOM 960 O O . CYS A 1 120 ? -6.099 9.305 7.691 1.00 95.69 120 CYS A O 1
ATOM 962 N N . PRO A 1 121 ? -7.539 9.166 9.416 1.00 94.88 121 PRO A N 1
ATOM 963 C CA . PRO A 1 121 ? -6.578 9.567 10.437 1.00 94.88 121 PRO A CA 1
ATOM 964 C C . PRO A 1 121 ? -5.388 8.604 10.550 1.00 94.88 121 PRO A C 1
ATOM 966 O O . PRO A 1 121 ? -5.501 7.403 10.288 1.00 94.88 121 PRO A O 1
ATOM 969 N N . GLN A 1 122 ? -4.250 9.134 11.009 1.00 94.12 122 GLN A N 1
ATOM 970 C CA . GLN A 1 122 ? -3.039 8.356 11.282 1.00 94.12 122 GLN A CA 1
ATOM 971 C C . GLN A 1 122 ? -3.316 7.162 12.206 1.00 94.12 122 GLN A C 1
ATOM 973 O O . GLN A 1 122 ? -2.908 6.040 11.907 1.00 94.12 122 GLN A O 1
ATOM 978 N N . GLU A 1 123 ? -3.993 7.404 13.330 1.00 94.19 123 GLU A N 1
ATOM 979 C CA . GLU A 1 123 ? -4.212 6.394 14.370 1.00 94.19 123 GLU A CA 1
ATOM 980 C C . GLU A 1 123 ? -5.024 5.199 13.860 1.00 94.19 123 GLU A C 1
ATOM 982 O O . GLU A 1 123 ? -4.686 4.055 14.173 1.00 94.19 123 GLU A O 1
ATOM 987 N N . ASP A 1 124 ? -6.022 5.445 13.010 1.00 94.62 124 ASP A N 1
ATOM 988 C CA . ASP A 1 124 ? -6.868 4.404 12.425 1.00 94.62 124 ASP A CA 1
ATOM 989 C C . ASP A 1 124 ? -6.058 3.498 11.494 1.00 94.62 124 ASP A C 1
ATOM 991 O O . ASP A 1 124 ? -6.105 2.267 11.608 1.00 94.62 124 ASP A O 1
ATOM 995 N N . PHE A 1 125 ? -5.243 4.097 10.618 1.00 94.88 125 PHE A N 1
ATOM 996 C CA . PHE A 1 125 ? -4.389 3.328 9.715 1.00 94.88 125 PHE A CA 1
ATOM 997 C C . PHE A 1 125 ? -3.346 2.517 10.487 1.00 94.88 125 PHE A C 1
ATOM 999 O O . PHE A 1 125 ? -3.169 1.326 10.231 1.00 94.88 125 PHE A O 1
ATOM 1006 N N . MET A 1 126 ? -2.678 3.143 11.460 1.00 94.00 126 MET A N 1
ATOM 1007 C CA . MET A 1 126 ? -1.674 2.477 12.291 1.00 94.00 126 MET A CA 1
ATOM 1008 C C . MET A 1 126 ? -2.277 1.323 13.092 1.00 94.00 126 MET A C 1
ATOM 1010 O O . MET A 1 126 ? -1.664 0.261 13.192 1.00 94.00 126 MET A O 1
ATOM 1014 N N . THR A 1 127 ? -3.472 1.512 13.654 1.00 94.44 127 THR A N 1
ATOM 1015 C CA . THR A 1 127 ? -4.182 0.474 14.409 1.00 94.44 127 THR A CA 1
ATOM 1016 C C . THR A 1 127 ? -4.534 -0.705 13.509 1.00 94.44 127 THR A C 1
ATOM 1018 O O . THR A 1 127 ? -4.250 -1.849 13.868 1.00 94.44 127 THR A O 1
ATOM 1021 N N . MET A 1 128 ? -5.063 -0.441 12.309 1.00 94.81 128 MET A N 1
ATOM 1022 C CA . MET A 1 128 ? -5.335 -1.471 11.304 1.00 94.81 128 MET A CA 1
ATOM 1023 C C . MET A 1 128 ? -4.065 -2.241 10.939 1.00 94.81 128 MET A C 1
ATOM 1025 O O . MET A 1 128 ? -4.037 -3.472 11.002 1.00 94.81 128 MET A O 1
ATOM 1029 N N . ALA A 1 129 ? -2.997 -1.524 10.602 1.00 92.62 129 ALA A N 1
ATOM 1030 C CA . ALA A 1 129 ? -1.765 -2.126 10.128 1.00 92.62 129 ALA A CA 1
ATOM 1031 C C . ALA A 1 129 ? -1.077 -2.953 11.233 1.00 92.62 129 ALA A C 1
ATOM 1033 O O . ALA A 1 129 ? -0.702 -4.100 10.982 1.00 92.62 129 ALA A O 1
ATOM 1034 N N . LYS A 1 130 ? -1.019 -2.456 12.478 1.00 92.06 130 LYS A N 1
ATOM 1035 C CA . LYS A 1 130 ? -0.555 -3.239 13.641 1.00 92.06 130 LYS A CA 1
ATOM 1036 C C . LYS A 1 130 ? -1.420 -4.475 13.885 1.00 92.06 130 LYS A C 1
ATOM 1038 O O . LYS A 1 130 ? -0.881 -5.556 14.104 1.00 92.06 130 LYS A O 1
ATOM 1043 N N . GLY A 1 131 ? -2.745 -4.344 13.796 1.00 91.19 131 GLY A N 1
ATOM 1044 C CA . GLY A 1 131 ? -3.681 -5.467 13.923 1.00 91.19 131 GLY A CA 1
ATOM 1045 C C . GLY A 1 131 ? -3.506 -6.540 12.841 1.00 91.19 131 GLY A C 1
ATOM 1046 O O . GLY A 1 131 ? -3.836 -7.703 13.066 1.00 91.19 131 GLY A O 1
ATOM 1047 N N . CYS A 1 132 ? -2.938 -6.173 11.691 1.00 90.31 132 CYS A N 1
ATOM 1048 C CA . CYS A 1 132 ? -2.580 -7.093 10.612 1.00 90.31 132 CYS A CA 1
ATOM 1049 C C . CYS A 1 132 ? -1.124 -7.582 10.684 1.00 90.31 132 CYS A C 1
ATOM 1051 O O . CYS A 1 132 ? -0.687 -8.289 9.778 1.00 90.31 132 CYS A O 1
ATOM 1053 N N . GLY A 1 133 ? -0.382 -7.228 11.739 1.00 88.75 133 GLY A N 1
ATOM 1054 C CA . GLY A 1 133 ? 0.982 -7.694 11.984 1.00 88.75 133 GLY A CA 1
ATOM 1055 C C . GLY A 1 133 ? 2.100 -6.822 11.411 1.00 88.75 133 GLY A C 1
ATOM 1056 O O . GLY A 1 133 ? 3.266 -7.208 11.491 1.00 88.75 133 GLY A O 1
ATOM 1057 N N . TYR A 1 134 ? 1.780 -5.652 10.850 1.00 87.56 134 TYR A N 1
ATOM 1058 C CA . TYR A 1 134 ? 2.792 -4.698 10.397 1.00 87.56 134 TYR A CA 1
ATOM 1059 C C . TYR A 1 134 ? 3.436 -3.972 11.584 1.00 87.56 134 TYR A C 1
ATOM 1061 O O . TYR A 1 134 ? 2.787 -3.656 12.583 1.00 87.56 134 TYR A O 1
ATOM 1069 N N . ARG A 1 135 ? 4.732 -3.681 11.458 1.00 84.25 135 ARG A N 1
ATOM 1070 C CA . ARG A 1 135 ? 5.528 -3.002 12.489 1.00 84.25 135 ARG A CA 1
ATOM 1071 C C . ARG A 1 135 ? 5.547 -1.492 12.237 1.00 84.25 135 ARG A C 1
ATOM 1073 O O . ARG A 1 135 ? 5.438 -1.064 11.094 1.00 84.25 135 ARG A O 1
ATOM 1080 N N . TYR A 1 136 ? 5.692 -0.700 13.294 1.00 73.12 136 TYR A N 1
ATOM 1081 C CA . TYR A 1 136 ? 5.773 0.767 13.276 1.00 73.12 136 TYR A CA 1
ATOM 1082 C C . TYR A 1 136 ? 6.851 1.245 14.231 1.00 73.12 136 TYR A C 1
ATOM 1084 O O . TYR A 1 136 ? 7.056 0.536 15.243 1.00 73.12 136 TYR A O 1
#

Radius of gyration: 15.15 Å; chains: 1; bounding box: 35×54×34 Å

Foldseek 3Di:
DDPPDDDPPPDDDDCLCVQFADDDPVLVVQLVVLLVVVLVLLCVAQVDDDPPDFQWEAEWEAEPVRDTLQFDPNGTGGSSVVSSLVSLCVVVVKDKDWDKHFDPPDPDHSYIYIYIYIHDDSVVSNVSCVVRRTHD

pLDDT: mean 81.27, std 17.76, range [31.38, 97.06]

Organism: NCBI:txid476652

Sequence (136 aa):
MKACEGTIQRFTSTGQDSGIKELQDHETADYKLIYNNLIAKHIEACGEIPKGMDIQVINKIFTPKDENITPLGLVNVSLEYLARILTFAKRQGIQWQIDSREHTDTHFQKLSHFTVKVDCPQEDFMTMAKGCGYRY

Secondary structure (DSSP, 8-state):
------------TTSTTTTPPPPPGGGHHHHHHHHHHHHHHHHHHHSSPPTTS--EEEEEEE-TT--B-PPBT-SEEEHHHHHHHHHHHHHTT--EEEEEEEE-SSSSTTEEEEEEEESS-HHHHHHHHHHTT-B-